Protein AF-A0A921QPM2-F1 (afdb_monomer_lite)

Secondary structure (DSSP, 8-state):
-PSPEEEETTEEEEEHHHHHHHHHTTHHHHHHHHHHS-TT-SS--TTTTTSSEEE-TTTTTSSEEEE-GGG-EEEE-SSS-TTSEEE-HHHH---PPP-

Radius of gyration: 19.03 Å; chains: 1; bounding box: 52×23×46 Å

InterPro domains:
  IPR036249 Thioredoxin-like superfamily [SSF52833] (3-33)

Organism: Sorghum bicolor (NCBI:txid4558)

Foldseek 3Di:
DADDFDDAPNHTDGHDVVCVVCVVVVVNCVRNVVSLDDPVDNAQDPQPRSPQKDAAPQCRQPQWDWDPPPPIDIDGDPQAPPRRIDGDPVVVDPPPPDD

Sequence (99 aa):
MALPQVFVGGRYLSGAEEVRRLHESGELRRIVAPALTNPAFPGNCARCGGERYVLCSACDGSHKRYSLKGGGGFHACTECNENGLVRCPACCCISIPAA

Structure (mmCIF, N/CA/C/O backbone):
data_AF-A0A921QPM2-F1
#
_entry.id   AF-A0A921QPM2-F1
#
loop_
_atom_site.group_PDB
_atom_site.id
_atom_site.type_symbol
_atom_site.label_atom_id
_atom_site.label_alt_id
_atom_site.label_comp_id
_atom_site.label_asym_id
_atom_site.label_entity_id
_atom_site.label_seq_id
_atom_site.pdbx_PDB_ins_code
_atom_site.Cartn_x
_atom_site.Cartn_y
_atom_site.Cartn_z
_atom_site.occupancy
_atom_site.B_iso_or_equiv
_atom_site.auth_seq_id
_atom_site.auth_comp_id
_atom_site.auth_asym_id
_atom_site.auth_atom_id
_atom_site.pdbx_PDB_model_num
ATOM 1 N N . MET A 1 1 ? 8.003 15.636 23.508 1.00 52.47 1 MET A N 1
ATOM 2 C CA . MET A 1 1 ? 6.891 14.920 22.842 1.00 52.47 1 MET A CA 1
ATOM 3 C C . MET A 1 1 ? 7.343 13.488 22.624 1.00 52.47 1 MET A C 1
ATOM 5 O O . MET A 1 1 ? 8.369 13.303 21.983 1.00 52.47 1 MET A O 1
ATOM 9 N N . ALA A 1 2 ? 6.665 12.506 23.218 1.00 73.00 2 ALA A N 1
ATOM 10 C CA . ALA A 1 2 ? 7.035 11.097 23.082 1.00 73.00 2 ALA A CA 1
ATOM 11 C C . ALA A 1 2 ? 6.309 10.484 21.875 1.00 73.00 2 ALA A C 1
ATOM 13 O O . ALA A 1 2 ? 5.099 10.655 21.729 1.00 73.00 2 ALA A O 1
ATOM 14 N N . LEU A 1 3 ? 7.059 9.822 20.994 1.00 77.69 3 LEU A N 1
ATOM 15 C CA . LEU A 1 3 ? 6.513 9.023 19.899 1.00 77.69 3 LEU A CA 1
ATOM 16 C C . LEU A 1 3 ? 6.095 7.630 20.401 1.00 77.69 3 LEU A C 1
ATOM 18 O O . LEU A 1 3 ? 6.658 7.157 21.389 1.00 77.69 3 LEU A O 1
ATOM 22 N N . PRO A 1 4 ? 5.188 6.944 19.680 1.00 79.94 4 PRO A N 1
ATOM 23 C CA . PRO A 1 4 ? 4.383 7.445 18.558 1.00 79.94 4 PRO A CA 1
ATOM 24 C C . PRO A 1 4 ? 3.249 8.389 18.989 1.00 79.94 4 PRO A C 1
ATOM 26 O O . PRO A 1 4 ? 2.707 8.268 20.083 1.00 79.94 4 PRO A O 1
ATOM 29 N N . GLN A 1 5 ? 2.869 9.301 18.090 1.00 85.19 5 GLN A N 1
ATOM 30 C CA . GLN A 1 5 ? 1.628 10.079 18.164 1.00 85.19 5 GLN A CA 1
ATOM 31 C C . GLN A 1 5 ? 0.632 9.479 17.173 1.00 85.19 5 GLN A C 1
ATOM 33 O O . GLN A 1 5 ? 0.904 9.462 15.972 1.00 85.19 5 GLN A O 1
ATOM 38 N N . VAL A 1 6 ? -0.494 8.960 17.659 1.00 87.06 6 VAL A N 1
ATOM 39 C CA . VAL A 1 6 ? -1.443 8.218 16.816 1.00 87.06 6 VAL A CA 1
ATOM 40 C C . VAL A 1 6 ? -2.631 9.091 16.437 1.00 87.06 6 VAL A C 1
ATOM 42 O O . VAL A 1 6 ? -3.201 9.776 17.282 1.00 87.06 6 VAL A O 1
ATOM 45 N N . PHE A 1 7 ? -3.024 9.031 15.164 1.00 86.56 7 PHE A N 1
ATOM 46 C CA . PHE A 1 7 ? -4.198 9.713 14.624 1.00 86.56 7 PHE A CA 1
ATOM 47 C C . PHE A 1 7 ? -5.091 8.712 13.888 1.00 86.56 7 PHE A C 1
ATOM 49 O O . PHE A 1 7 ? -4.596 7.877 13.131 1.00 86.56 7 PHE A O 1
ATOM 56 N N . VAL A 1 8 ? -6.408 8.814 14.073 1.00 84.69 8 VAL A N 1
ATOM 57 C CA . VAL A 1 8 ? -7.408 7.967 13.404 1.00 84.69 8 VAL A CA 1
ATOM 58 C C . VAL A 1 8 ? -8.475 8.864 12.787 1.00 84.69 8 VAL A C 1
ATOM 60 O O . VAL A 1 8 ? -9.064 9.694 13.475 1.00 84.69 8 VAL A O 1
ATOM 63 N N . GLY A 1 9 ? -8.699 8.748 11.473 1.00 75.44 9 GLY A N 1
ATOM 64 C CA . GLY A 1 9 ? -9.693 9.568 10.763 1.00 75.44 9 GLY A CA 1
ATOM 65 C C . GLY A 1 9 ? -9.467 11.083 10.897 1.00 75.44 9 GLY A C 1
ATOM 66 O O . GLY A 1 9 ? -10.428 11.839 10.971 1.00 75.44 9 GLY A O 1
ATOM 67 N N . GLY A 1 10 ? -8.209 11.525 11.009 1.00 80.19 10 GLY A N 1
ATOM 68 C CA . GLY A 1 10 ? -7.855 12.936 11.210 1.00 80.19 10 GLY A CA 1
ATOM 69 C C . GLY A 1 10 ? -7.956 13.439 12.657 1.00 80.19 10 GLY A C 1
ATOM 70 O O . GLY A 1 10 ? -7.648 14.599 12.912 1.00 80.19 10 GLY A O 1
ATOM 71 N N . ARG A 1 11 ? -8.342 12.592 13.620 1.00 83.56 11 ARG A N 1
ATOM 72 C CA . ARG A 1 11 ? -8.408 12.944 15.049 1.00 83.56 11 ARG A CA 1
ATOM 73 C C . ARG A 1 11 ? -7.190 12.398 15.785 1.00 83.56 11 ARG A C 1
ATOM 75 O O . ARG A 1 11 ? -6.839 11.235 15.594 1.00 83.56 11 ARG A O 1
ATOM 82 N N . TYR A 1 12 ? -6.564 13.219 16.629 1.00 85.56 12 TYR A N 1
ATOM 83 C CA . TYR A 1 12 ? -5.512 12.753 17.534 1.00 85.56 12 TYR A CA 1
ATOM 84 C C . TYR A 1 12 ? -6.107 11.773 18.539 1.00 85.56 12 TYR A C 1
ATOM 86 O O . TYR A 1 12 ? -7.116 12.077 19.177 1.00 85.56 12 TYR A O 1
ATOM 94 N N . LEU A 1 13 ? -5.497 10.597 18.640 1.00 83.19 13 LEU A N 1
ATOM 95 C CA . LEU A 1 13 ? -5.930 9.545 19.538 1.00 83.19 13 LEU A CA 1
ATOM 96 C C . LEU A 1 13 ? -5.208 9.676 20.875 1.00 83.19 13 LEU A C 1
ATOM 98 O O . LEU A 1 13 ? -5.858 10.021 21.853 1.00 83.19 13 LEU A O 1
ATOM 102 N N . SER A 1 14 ? -3.894 9.409 20.911 1.00 81.88 14 SER A N 1
ATOM 103 C CA . SER A 1 14 ? -2.988 9.618 22.055 1.00 81.88 14 SER A CA 1
ATOM 104 C C . SER A 1 14 ? -1.554 9.134 21.752 1.00 81.88 14 SER A C 1
ATOM 106 O O . SER A 1 14 ? -1.244 8.744 20.622 1.00 81.88 14 SER A O 1
ATOM 108 N N . GLY A 1 15 ? -0.675 9.191 22.762 1.00 86.31 15 GLY A N 1
ATOM 109 C CA . GLY A 1 15 ? 0.688 8.651 22.735 1.00 86.31 15 GLY A CA 1
ATOM 110 C C . GLY A 1 15 ? 0.779 7.140 23.008 1.00 86.31 15 GLY A C 1
ATOM 111 O O . GLY A 1 15 ? -0.230 6.478 23.248 1.00 86.31 15 GLY A O 1
ATOM 112 N N . ALA A 1 16 ? 2.006 6.611 23.000 1.00 88.69 16 ALA A N 1
ATOM 113 C CA . ALA A 1 16 ? 2.328 5.178 23.060 1.00 88.69 16 ALA A CA 1
ATOM 114 C C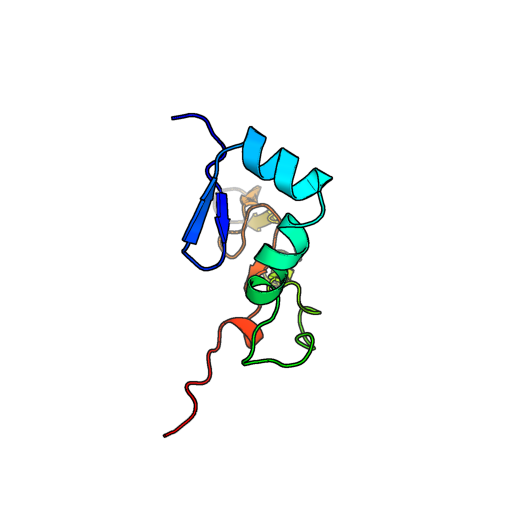 . ALA A 1 16 ? 1.564 4.368 24.129 1.00 88.69 16 ALA A C 1
ATOM 116 O O . ALA A 1 16 ? 0.914 3.377 23.799 1.00 88.69 16 ALA A O 1
ATOM 117 N N . GLU A 1 17 ? 1.623 4.799 25.392 1.00 89.12 17 GLU A N 1
ATOM 118 C CA . GLU A 1 17 ? 1.034 4.055 26.516 1.00 89.12 17 GLU A CA 1
ATOM 119 C C . GLU A 1 17 ? -0.488 3.965 26.424 1.00 89.12 17 GLU A C 1
ATOM 121 O O . GLU A 1 17 ? -1.079 2.913 26.652 1.00 89.12 17 GLU A O 1
ATOM 126 N N . GLU A 1 18 ? -1.137 5.053 26.019 1.00 88.62 18 GLU A N 1
ATOM 127 C CA . GLU A 1 18 ? -2.590 5.077 25.898 1.00 88.62 18 GLU A CA 1
ATOM 128 C C . GLU A 1 18 ? -3.065 4.226 24.718 1.00 88.62 18 GLU A C 1
ATOM 130 O O . GLU A 1 18 ? -4.044 3.492 24.826 1.00 88.62 18 GLU A O 1
ATOM 135 N N . VAL A 1 19 ? -2.331 4.251 23.603 1.00 90.44 19 VAL A N 1
ATOM 136 C CA . VAL A 1 19 ? -2.603 3.374 22.455 1.00 90.44 19 VAL A CA 1
ATOM 137 C C . VAL A 1 19 ? -2.471 1.908 22.857 1.00 90.44 19 VAL A C 1
ATOM 139 O O . VAL A 1 19 ? -3.309 1.091 22.473 1.00 90.44 19 VAL A O 1
ATOM 142 N N . ARG A 1 20 ? -1.453 1.573 23.656 1.00 90.75 20 ARG A N 1
ATOM 143 C CA . ARG A 1 20 ? -1.259 0.222 24.183 1.00 90.75 20 ARG A CA 1
ATOM 144 C C . ARG A 1 20 ? -2.413 -0.193 25.096 1.00 90.75 20 ARG A C 1
ATOM 146 O O . ARG A 1 20 ? -2.968 -1.270 24.900 1.00 90.75 20 ARG A O 1
ATOM 153 N N . ARG A 1 21 ? -2.838 0.673 26.018 1.00 92.88 21 ARG A N 1
ATOM 154 C CA . ARG A 1 21 ? -3.990 0.417 26.894 1.00 92.88 21 ARG A CA 1
ATOM 155 C C . ARG A 1 21 ? -5.275 0.175 26.098 1.00 92.88 21 ARG A C 1
ATOM 157 O O . ARG A 1 21 ? -5.981 -0.792 26.362 1.00 92.88 21 ARG A O 1
ATOM 164 N N . LEU A 1 22 ? -5.548 1.005 25.088 1.00 91.94 22 LEU A N 1
ATOM 165 C CA . LEU A 1 22 ? -6.702 0.842 24.194 1.00 91.94 22 LEU A CA 1
ATOM 166 C C . LEU A 1 22 ? -6.623 -0.450 23.367 1.00 91.94 22 LEU A C 1
ATOM 168 O O . LEU A 1 22 ? -7.653 -1.028 23.014 1.00 91.94 22 LEU A O 1
ATOM 172 N N . HIS A 1 23 ? -5.416 -0.890 23.005 1.00 91.44 23 HIS A N 1
ATOM 173 C CA . HIS A 1 23 ? -5.212 -2.169 22.332 1.00 91.44 23 HIS A CA 1
ATOM 174 C C . HIS A 1 23 ? -5.535 -3.339 23.267 1.00 91.44 23 HIS A C 1
ATOM 176 O O . HIS A 1 23 ? -6.314 -4.213 22.891 1.00 91.44 23 HIS A O 1
ATOM 182 N N . GLU A 1 24 ? -4.999 -3.316 24.489 1.00 95.50 24 GLU A N 1
ATOM 183 C CA . GLU A 1 24 ? -5.216 -4.343 25.515 1.00 95.50 24 GLU A CA 1
ATOM 184 C C . GLU A 1 24 ? -6.690 -4.414 25.966 1.00 95.50 24 GLU A C 1
ATOM 186 O O . GLU A 1 24 ? -7.205 -5.508 26.189 1.00 95.50 24 GLU A O 1
ATOM 191 N N . SER A 1 25 ? -7.409 -3.283 26.022 1.00 95.06 25 SER A N 1
ATOM 192 C CA . SER A 1 25 ? -8.854 -3.250 26.318 1.00 95.06 25 SER A CA 1
ATOM 193 C C . SER A 1 25 ? -9.744 -3.649 25.129 1.00 95.06 25 SER A C 1
ATOM 195 O O . SER A 1 25 ? -10.945 -3.878 25.289 1.00 95.06 25 SER A O 1
ATOM 197 N N . GLY A 1 26 ? -9.182 -3.721 23.917 1.00 92.50 26 GLY A N 1
ATOM 198 C CA . GLY A 1 26 ? -9.907 -3.991 22.672 1.00 92.50 26 GLY A CA 1
ATOM 199 C C . GLY A 1 26 ? -10.688 -2.796 22.104 1.00 92.50 26 GLY A C 1
ATOM 200 O O . GLY A 1 26 ? -11.282 -2.905 21.025 1.00 92.50 26 GLY A O 1
ATOM 201 N N . GLU A 1 27 ? -10.679 -1.641 22.772 1.00 90.75 27 GLU A N 1
ATOM 202 C CA . GLU A 1 27 ? -11.352 -0.419 22.314 1.00 90.75 27 GLU A CA 1
ATOM 203 C C . GLU A 1 27 ? -10.704 0.164 21.060 1.00 90.75 27 GLU A C 1
ATOM 205 O O . GLU A 1 27 ? -11.410 0.671 20.184 1.00 90.75 27 GLU A O 1
ATOM 210 N N . LEU A 1 28 ? -9.383 0.010 20.910 1.00 89.69 28 LEU A N 1
ATOM 211 C CA . LEU A 1 28 ? -8.650 0.516 19.752 1.00 89.69 28 LEU A CA 1
ATOM 212 C C . LEU A 1 28 ? -9.255 0.003 18.442 1.00 89.69 28 LEU A C 1
ATOM 214 O O . LEU A 1 28 ? -9.464 0.787 17.520 1.00 89.69 28 LEU A O 1
ATOM 218 N N . ARG A 1 29 ? -9.624 -1.286 18.383 1.00 86.81 29 ARG A N 1
ATOM 219 C CA . ARG A 1 29 ? -10.249 -1.913 17.206 1.00 86.81 29 ARG A CA 1
ATOM 220 C C . ARG A 1 29 ? -11.568 -1.238 16.827 1.00 86.81 29 ARG A C 1
ATOM 222 O O . ARG A 1 29 ? -11.838 -1.066 15.641 1.00 86.81 29 ARG A O 1
ATOM 229 N N . ARG A 1 30 ? -12.382 -0.850 17.812 1.00 87.25 30 ARG A N 1
ATOM 230 C CA . ARG A 1 30 ? -13.654 -0.149 17.573 1.00 87.25 30 ARG A CA 1
ATOM 231 C C . ARG A 1 30 ? -13.411 1.253 17.030 1.00 87.25 30 ARG A C 1
ATOM 233 O O . ARG A 1 30 ? -14.140 1.691 16.150 1.00 87.25 30 ARG A O 1
ATOM 240 N N . ILE A 1 31 ? -12.366 1.920 17.517 1.00 86.69 31 ILE A N 1
ATOM 241 C CA . ILE A 1 31 ? -11.997 3.269 17.083 1.00 86.69 31 ILE A CA 1
ATOM 242 C C . ILE A 1 31 ? -11.447 3.264 15.650 1.00 86.69 31 ILE A C 1
ATOM 244 O O . ILE A 1 31 ? -11.780 4.156 14.872 1.00 86.69 31 ILE A O 1
ATOM 248 N N . VAL A 1 32 ? -10.644 2.263 15.266 1.00 85.19 32 VAL A N 1
ATOM 249 C CA . VAL A 1 32 ? -10.102 2.175 13.896 1.00 85.19 32 VAL A CA 1
ATOM 250 C C . VAL A 1 32 ? -11.077 1.593 12.877 1.00 85.19 32 VAL A C 1
ATOM 252 O O . VAL A 1 32 ? -10.946 1.910 11.699 1.00 85.19 32 VAL A O 1
ATOM 255 N N . ALA A 1 33 ? -12.062 0.785 13.285 1.00 80.69 33 ALA A N 1
ATOM 256 C CA . ALA A 1 33 ? -12.979 0.121 12.354 1.00 80.69 33 ALA A CA 1
ATOM 257 C C . ALA A 1 33 ? -13.648 1.079 11.340 1.00 80.69 33 ALA A C 1
ATOM 259 O O . ALA A 1 33 ? -13.575 0.783 10.146 1.00 80.69 33 ALA A O 1
ATOM 260 N N . PRO A 1 34 ? -14.182 2.253 11.738 1.00 75.12 34 PRO A N 1
ATOM 261 C CA . PRO A 1 34 ? -14.752 3.215 10.794 1.00 75.12 34 PRO A CA 1
ATOM 262 C C . PRO A 1 34 ? -13.739 3.765 9.782 1.00 75.12 34 PRO A C 1
ATOM 264 O O . PRO A 1 34 ? -14.107 4.070 8.655 1.00 75.12 34 PRO A O 1
ATOM 267 N N . ALA A 1 35 ? -12.462 3.882 10.162 1.00 70.56 35 ALA A N 1
ATOM 268 C CA . ALA A 1 35 ? -11.397 4.348 9.272 1.00 70.56 35 ALA A CA 1
ATOM 269 C C . ALA A 1 35 ? -10.922 3.260 8.288 1.00 70.56 35 ALA A C 1
ATOM 271 O O . ALA A 1 35 ? -10.268 3.568 7.288 1.00 70.56 35 ALA A O 1
ATOM 272 N N . LEU A 1 36 ? -11.226 1.992 8.580 1.00 66.56 36 LEU A N 1
ATOM 273 C CA . LEU A 1 36 ? -10.927 0.846 7.720 1.00 66.56 36 LEU A CA 1
ATOM 274 C C . LEU A 1 36 ? -12.056 0.556 6.727 1.00 66.56 36 LEU A C 1
ATOM 276 O O . LEU A 1 36 ? -11.798 0.027 5.649 1.00 66.56 36 LEU A O 1
ATOM 280 N N . THR A 1 37 ? -13.291 0.936 7.046 1.00 63.31 37 THR A N 1
ATOM 281 C CA . THR A 1 37 ? -14.428 0.837 6.129 1.00 63.31 37 THR A CA 1
ATOM 282 C C . THR A 1 37 ? -14.523 2.080 5.256 1.00 63.31 37 THR A C 1
ATOM 284 O O . THR A 1 37 ? -14.717 3.182 5.761 1.00 63.31 37 THR A O 1
ATOM 287 N N . ASN A 1 38 ? -14.419 1.917 3.936 1.00 61.94 38 ASN A N 1
ATOM 288 C CA . ASN A 1 38 ? -14.727 2.992 3.001 1.00 61.94 38 ASN A CA 1
ATOM 289 C C . ASN A 1 38 ? -16.234 2.968 2.683 1.00 61.94 38 ASN A C 1
ATOM 291 O O . ASN A 1 38 ? -16.667 2.054 1.984 1.00 61.94 38 ASN A O 1
ATOM 295 N N . PRO A 1 39 ? -17.041 3.948 3.127 1.00 58.19 39 PRO A N 1
ATOM 296 C CA . PRO A 1 39 ? -18.469 3.973 2.811 1.00 58.19 39 PRO A CA 1
ATOM 297 C C . PRO A 1 39 ? -18.759 4.082 1.303 1.00 58.19 39 PRO A C 1
ATOM 299 O O . PRO A 1 39 ? -19.843 3.702 0.875 1.00 58.19 39 PRO A O 1
ATOM 302 N N . ALA A 1 40 ? -17.800 4.535 0.483 1.00 57.56 40 ALA A N 1
ATOM 303 C CA . ALA A 1 40 ? -17.944 4.568 -0.976 1.00 57.56 40 ALA A CA 1
ATOM 304 C C . ALA A 1 40 ? -17.786 3.188 -1.649 1.00 57.56 40 ALA A C 1
ATOM 306 O O . ALA A 1 40 ? -18.156 3.030 -2.808 1.00 57.56 40 ALA A O 1
ATOM 307 N N . PHE A 1 41 ? -17.246 2.188 -0.942 1.00 58.38 41 PHE A N 1
ATOM 308 C CA . PHE A 1 41 ? -17.089 0.818 -1.433 1.00 58.38 41 PHE A CA 1
ATOM 309 C C . PHE A 1 41 ? -17.539 -0.163 -0.340 1.00 58.38 41 PHE A C 1
ATOM 311 O O . PHE A 1 41 ? -16.721 -0.561 0.489 1.00 58.38 41 PHE A O 1
ATOM 318 N N . PRO A 1 42 ? -18.819 -0.586 -0.324 1.00 58.69 42 PRO A N 1
ATOM 319 C CA . PRO A 1 42 ? -19.369 -1.473 0.710 1.00 58.69 42 PRO A CA 1
ATOM 320 C C . PRO A 1 42 ? -18.813 -2.915 0.684 1.00 58.69 42 PRO A C 1
ATOM 322 O O . PRO A 1 42 ? -19.332 -3.790 1.372 1.00 58.69 42 PRO A O 1
ATOM 325 N N . GLY A 1 43 ? -17.749 -3.176 -0.079 1.00 67.56 43 GLY A N 1
ATOM 326 C CA . GLY A 1 43 ? -17.065 -4.461 -0.178 1.00 67.56 43 GLY A CA 1
ATOM 327 C C . GLY A 1 43 ? -15.571 -4.284 -0.443 1.00 67.56 43 GLY A C 1
ATOM 328 O O . GLY A 1 43 ? -15.081 -3.172 -0.658 1.00 67.56 43 GLY A O 1
ATOM 329 N N . ASN A 1 44 ? -14.826 -5.389 -0.432 1.00 75.50 44 ASN A N 1
ATOM 330 C CA . ASN A 1 44 ? -13.419 -5.344 -0.802 1.00 75.50 44 ASN A CA 1
ATOM 331 C C . ASN A 1 44 ? -13.266 -4.977 -2.290 1.00 75.50 44 ASN A C 1
ATOM 333 O O . ASN A 1 44 ? -14.040 -5.386 -3.151 1.00 75.50 44 ASN A O 1
ATOM 337 N N . CYS A 1 45 ? -12.260 -4.164 -2.615 1.00 83.12 45 CYS A N 1
ATOM 338 C CA . CYS A 1 45 ? -11.968 -3.859 -4.012 1.00 83.12 45 CYS A CA 1
ATOM 339 C C . CYS A 1 45 ? -11.533 -5.149 -4.718 1.00 83.12 45 CYS A C 1
ATOM 341 O O . CYS A 1 45 ? -10.536 -5.746 -4.317 1.00 83.12 45 CYS A O 1
ATOM 343 N N . ALA A 1 46 ? -12.213 -5.535 -5.801 1.00 85.69 46 ALA A N 1
ATOM 344 C CA . ALA A 1 46 ? -11.906 -6.760 -6.548 1.00 85.69 46 ALA A CA 1
ATOM 345 C C . ALA A 1 46 ? -10.446 -6.840 -7.040 1.00 85.69 46 ALA A C 1
ATOM 347 O O . ALA A 1 46 ? -9.925 -7.928 -7.257 1.00 85.69 46 ALA A O 1
ATOM 348 N N . ARG A 1 47 ? -9.769 -5.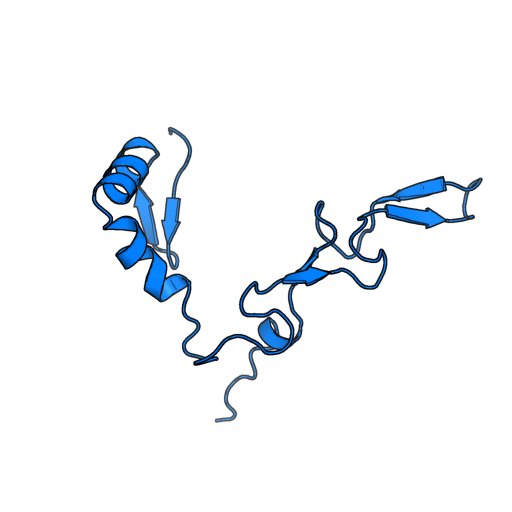691 -7.199 1.00 87.00 47 ARG A N 1
ATOM 349 C CA . ARG A 1 47 ? -8.373 -5.626 -7.652 1.00 87.00 47 ARG A CA 1
ATOM 350 C C . ARG A 1 47 ? -7.349 -5.791 -6.530 1.00 87.00 47 ARG A C 1
ATOM 352 O O . ARG A 1 47 ? -6.337 -6.442 -6.744 1.00 87.00 47 ARG A O 1
ATOM 359 N N . CYS A 1 48 ? -7.557 -5.156 -5.375 1.00 90.12 48 CYS A N 1
ATOM 360 C CA . CYS A 1 48 ? -6.577 -5.157 -4.276 1.00 90.12 48 CYS A CA 1
ATOM 361 C C . CYS A 1 48 ? -7.033 -5.924 -3.031 1.00 90.12 48 CYS A C 1
ATOM 363 O O . CYS A 1 48 ? -6.353 -5.876 -2.015 1.00 90.12 48 CYS A O 1
ATOM 365 N N . GLY A 1 49 ? -8.204 -6.561 -3.056 1.00 85.88 49 GLY A N 1
ATOM 366 C CA . GLY A 1 49 ? -8.735 -7.321 -1.924 1.00 85.88 49 GLY A CA 1
ATOM 367 C C . GLY A 1 49 ? -9.072 -6.485 -0.685 1.00 85.88 49 GLY A C 1
ATOM 368 O O . GLY A 1 49 ? -9.400 -7.056 0.346 1.00 85.88 49 GLY A O 1
ATOM 369 N N . GLY A 1 50 ? -9.045 -5.149 -0.778 1.00 80.19 50 GLY A N 1
ATOM 370 C CA . GLY A 1 50 ? -9.220 -4.240 0.364 1.00 80.19 50 GLY A CA 1
ATOM 371 C C . GLY A 1 50 ? -7.914 -3.646 0.905 1.00 80.19 50 GLY A C 1
ATOM 372 O O . GLY A 1 50 ? -7.962 -2.679 1.660 1.00 80.19 50 GLY A O 1
ATOM 373 N N . GLU A 1 51 ? -6.754 -4.113 0.436 1.00 85.69 51 GLU A N 1
ATOM 374 C CA . GLU A 1 51 ? -5.433 -3.675 0.919 1.00 85.69 51 GLU A CA 1
ATOM 375 C C . GLU A 1 51 ? -5.039 -2.265 0.451 1.00 85.69 51 GLU A C 1
ATOM 377 O O . GLU A 1 51 ? -4.109 -1.652 0.968 1.00 85.69 51 GLU A O 1
ATOM 382 N N . ARG A 1 52 ? -5.751 -1.713 -0.543 1.00 85.31 52 ARG A N 1
ATOM 383 C CA . ARG A 1 52 ? -5.512 -0.391 -1.171 1.00 85.31 52 ARG A CA 1
ATOM 384 C C . ARG A 1 52 ? -4.162 -0.235 -1.881 1.00 85.31 52 ARG A C 1
ATOM 386 O O . ARG A 1 52 ? -3.928 0.807 -2.493 1.00 85.31 52 ARG A O 1
ATOM 393 N N . TYR A 1 53 ? -3.337 -1.272 -1.894 1.00 92.62 53 TYR A N 1
ATOM 394 C CA . TYR A 1 53 ? -2.077 -1.351 -2.622 1.00 92.62 53 TYR A CA 1
ATOM 395 C C . TYR A 1 53 ? -2.038 -2.614 -3.484 1.00 92.62 53 TYR A C 1
ATOM 397 O O . TYR A 1 53 ? -2.720 -3.593 -3.197 1.00 92.62 53 TYR A O 1
ATOM 405 N N . VAL A 1 54 ? -1.269 -2.570 -4.569 1.00 95.12 54 VAL A N 1
ATOM 406 C CA . VAL A 1 54 ? -1.009 -3.711 -5.459 1.00 95.12 54 VAL A CA 1
ATOM 407 C C . VAL A 1 54 ? 0.467 -3.732 -5.854 1.00 95.12 54 VAL A C 1
ATOM 409 O O . VAL A 1 54 ? 1.152 -2.713 -5.729 1.00 95.12 54 VAL A O 1
ATOM 412 N N . LEU A 1 55 ? 0.949 -4.872 -6.354 1.00 96.81 55 LEU A N 1
ATOM 413 C CA . LEU A 1 55 ? 2.309 -4.994 -6.877 1.00 96.81 55 LEU A CA 1
ATOM 414 C C . LEU A 1 55 ? 2.546 -3.995 -8.016 1.00 96.81 55 LEU A C 1
ATOM 416 O O . LEU A 1 55 ? 1.698 -3.796 -8.890 1.00 96.81 55 LEU A O 1
ATOM 420 N N . CYS A 1 56 ? 3.716 -3.365 -7.999 1.00 97.19 56 CYS A N 1
ATOM 421 C CA . CYS A 1 56 ? 4.168 -2.498 -9.072 1.00 97.19 56 CYS A CA 1
ATOM 422 C C . CYS A 1 56 ? 4.431 -3.320 -10.333 1.00 97.19 56 CYS A C 1
ATOM 424 O O . CYS A 1 56 ? 5.306 -4.179 -10.328 1.00 97.19 56 CYS A O 1
ATOM 426 N N . SER A 1 57 ? 3.743 -3.008 -11.429 1.00 94.94 57 SER A N 1
ATOM 427 C CA . SER A 1 57 ? 3.940 -3.676 -12.721 1.00 94.94 57 SER A CA 1
ATOM 428 C C . SER A 1 57 ? 5.257 -3.311 -13.411 1.00 94.94 57 SER A C 1
ATOM 430 O O . SER A 1 57 ? 5.669 -3.997 -14.334 1.0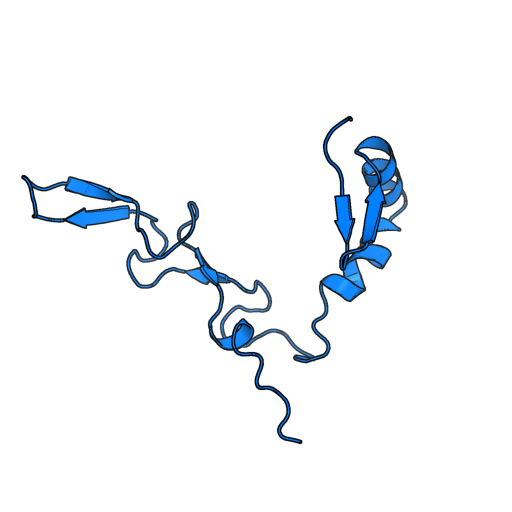0 94.94 57 SER A O 1
ATOM 432 N N . ALA A 1 58 ? 5.920 -2.223 -13.005 1.00 94.88 58 ALA A N 1
ATOM 433 C CA . ALA A 1 58 ? 7.182 -1.797 -13.610 1.00 94.88 58 ALA A CA 1
ATOM 434 C C . ALA A 1 58 ? 8.411 -2.532 -13.048 1.00 94.88 58 ALA A C 1
ATOM 436 O O . ALA A 1 58 ? 9.475 -2.508 -13.668 1.00 94.88 58 ALA A O 1
ATOM 437 N N . CYS A 1 59 ? 8.292 -3.134 -11.861 1.00 96.38 59 CYS A N 1
ATOM 438 C CA . CYS A 1 59 ? 9.364 -3.903 -11.219 1.00 96.38 59 CYS A CA 1
ATOM 439 C C . CYS A 1 59 ? 8.896 -5.251 -10.657 1.00 96.38 59 CYS A C 1
ATOM 441 O O . CYS A 1 59 ? 9.632 -5.871 -9.889 1.00 96.38 59 CYS A O 1
ATOM 443 N N . ASP A 1 60 ? 7.666 -5.658 -10.968 1.00 95.56 60 ASP A N 1
ATOM 444 C CA . ASP A 1 60 ? 7.018 -6.882 -10.486 1.00 95.56 60 ASP A CA 1
ATOM 445 C C . ASP A 1 60 ? 7.094 -7.055 -8.960 1.00 95.56 60 ASP A C 1
ATOM 447 O O . ASP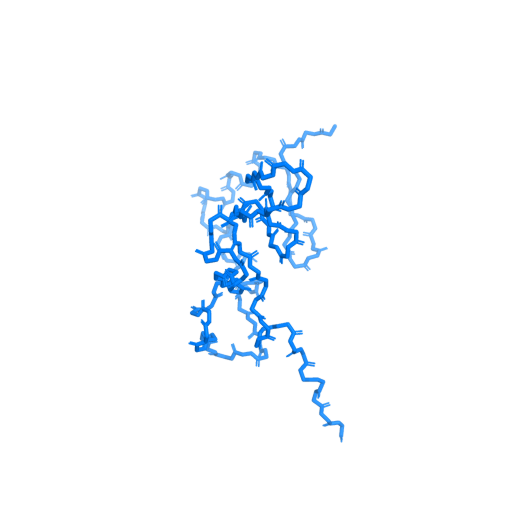 A 1 60 ? 7.283 -8.147 -8.430 1.00 95.56 60 ASP A O 1
ATOM 451 N N . GLY A 1 61 ? 6.997 -5.939 -8.232 1.00 96.38 61 GLY A N 1
ATOM 452 C CA . GLY A 1 61 ? 7.082 -5.915 -6.770 1.00 96.38 61 GLY A CA 1
ATOM 453 C C . GLY A 1 61 ? 8.491 -6.031 -6.180 1.00 96.38 61 GLY A C 1
ATOM 454 O O . GLY A 1 61 ? 8.643 -5.936 -4.969 1.00 96.38 61 GLY A O 1
ATOM 455 N N . SER A 1 62 ? 9.539 -6.178 -6.991 1.00 95.88 62 SER A N 1
ATOM 456 C CA . SER A 1 62 ? 10.914 -6.325 -6.482 1.00 95.88 62 SER A CA 1
ATOM 457 C C . SER A 1 62 ? 11.541 -5.022 -5.974 1.00 95.88 62 SER A C 1
ATOM 459 O O . SER A 1 62 ? 12.607 -5.051 -5.356 1.00 95.88 62 SER A O 1
ATOM 461 N N . HIS A 1 63 ? 10.935 -3.876 -6.307 1.00 96.94 63 HIS A N 1
ATOM 462 C CA . HIS A 1 63 ? 11.509 -2.536 -6.149 1.00 96.94 63 HIS A CA 1
ATOM 463 C C . HIS A 1 63 ? 12.883 -2.363 -6.838 1.00 96.94 63 HIS A C 1
ATOM 465 O O . HIS A 1 63 ? 13.604 -1.400 -6.584 1.00 96.94 63 HIS A O 1
ATOM 471 N N . LYS A 1 64 ? 13.255 -3.268 -7.756 1.00 95.31 64 LYS A N 1
ATOM 472 C CA . LYS A 1 64 ? 14.539 -3.270 -8.464 1.00 95.31 64 LYS A CA 1
ATOM 473 C C . LYS A 1 64 ? 14.310 -3.378 -9.966 1.00 95.31 64 LYS A C 1
ATOM 475 O O . LYS A 1 64 ? 13.558 -4.223 -10.435 1.0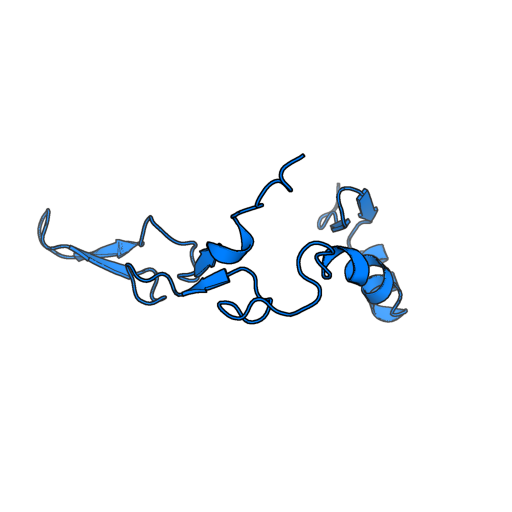0 95.31 64 LYS A O 1
ATOM 480 N N . ARG A 1 65 ? 14.977 -2.530 -10.744 1.00 93.69 65 ARG A N 1
ATOM 481 C CA . ARG A 1 65 ? 14.961 -2.578 -12.213 1.00 93.69 65 ARG A CA 1
ATOM 482 C C . ARG A 1 65 ? 16.384 -2.598 -12.732 1.00 93.69 65 ARG A C 1
ATOM 484 O O . ARG A 1 65 ? 17.249 -1.920 -12.187 1.00 93.69 65 ARG A O 1
ATOM 491 N N . TYR A 1 66 ? 16.636 -3.369 -13.781 1.00 91.69 66 TYR A N 1
ATOM 492 C CA . TYR A 1 66 ? 17.923 -3.350 -14.466 1.00 91.69 66 TYR A CA 1
ATOM 493 C C . TYR A 1 66 ? 17.889 -2.319 -15.600 1.00 91.69 66 TYR A C 1
ATOM 495 O O . TYR A 1 66 ? 16.914 -2.251 -16.346 1.00 91.69 66 TYR A O 1
ATOM 503 N N . SER A 1 67 ? 18.932 -1.503 -15.734 1.00 88.38 67 SER A N 1
ATOM 504 C CA . SER A 1 67 ? 19.101 -0.563 -16.848 1.00 88.38 67 SER A CA 1
ATOM 505 C C . SER A 1 67 ? 20.471 -0.753 -17.472 1.00 88.38 67 SER A C 1
ATOM 507 O O . SER A 1 67 ? 21.463 -0.830 -16.758 1.00 88.38 67 SER A O 1
ATOM 509 N N . LEU A 1 68 ? 20.521 -0.775 -18.805 1.00 87.50 68 LEU A N 1
ATOM 510 C CA . LEU A 1 68 ? 21.762 -0.806 -19.586 1.00 87.50 68 LEU A CA 1
ATOM 511 C C . LEU A 1 68 ? 22.411 0.582 -19.737 1.00 87.50 68 LEU A C 1
ATOM 513 O O . LEU A 1 68 ? 23.538 0.690 -20.216 1.00 87.50 68 LEU A O 1
ATOM 517 N N . LYS A 1 69 ? 21.724 1.664 -19.344 1.00 83.81 69 LYS A N 1
ATOM 518 C CA . LYS A 1 69 ? 22.282 3.023 -19.423 1.00 83.81 69 LYS A CA 1
ATOM 519 C C . LYS A 1 69 ? 23.408 3.199 -18.400 1.00 83.81 69 LYS A C 1
ATOM 521 O O . LYS A 1 69 ? 23.266 2.778 -17.259 1.00 83.81 69 LYS A O 1
ATOM 526 N N . GLY A 1 70 ? 24.493 3.866 -18.802 1.00 75.88 70 GLY A N 1
ATOM 527 C CA . GLY A 1 70 ? 25.581 4.251 -17.894 1.00 75.88 70 GLY A CA 1
ATOM 528 C C . GLY A 1 70 ? 26.462 3.101 -17.393 1.00 75.88 70 GLY A C 1
ATOM 529 O O . GLY A 1 70 ? 27.035 3.224 -16.319 1.00 75.88 70 GLY A O 1
ATOM 530 N N . GLY A 1 71 ? 26.572 1.998 -18.143 1.00 82.62 71 GLY A N 1
ATOM 531 C CA . GLY A 1 71 ? 27.444 0.866 -17.790 1.00 82.62 71 GLY A CA 1
ATOM 532 C C . GLY A 1 71 ? 26.725 -0.369 -17.241 1.00 82.62 71 GLY A C 1
ATOM 533 O O . GLY A 1 71 ? 27.386 -1.355 -16.937 1.00 82.62 71 GLY A O 1
ATOM 534 N N . GLY A 1 72 ? 25.390 -0.356 -17.178 1.00 86.81 72 GLY A N 1
ATOM 535 C CA . GLY A 1 72 ? 24.605 -1.507 -16.729 1.00 86.81 72 GLY A CA 1
ATOM 536 C C . GLY A 1 72 ? 24.485 -1.593 -15.204 1.00 86.81 72 GLY A C 1
ATOM 537 O O . GLY A 1 72 ? 25.473 -1.468 -14.487 1.00 86.81 72 GLY A O 1
ATOM 538 N N . GLY A 1 73 ? 23.280 -1.832 -14.680 1.00 92.12 73 GLY A N 1
ATOM 539 C CA . GLY A 1 73 ? 23.097 -2.051 -13.243 1.00 92.12 73 GLY A CA 1
ATOM 540 C C . GLY A 1 73 ? 21.650 -2.080 -12.761 1.00 92.12 73 GLY A C 1
ATOM 541 O O . GLY A 1 73 ? 20.720 -1.659 -13.457 1.00 92.12 73 GLY A O 1
ATOM 542 N N . PHE A 1 74 ? 21.469 -2.570 -11.532 1.00 93.50 74 PHE A N 1
ATOM 543 C CA . PHE A 1 74 ? 20.194 -2.498 -10.825 1.00 93.50 74 PHE A CA 1
ATOM 544 C C . PHE A 1 74 ? 20.023 -1.137 -10.149 1.00 93.50 74 PHE A C 1
ATOM 546 O O . PHE A 1 74 ? 20.930 -0.644 -9.486 1.00 93.50 74 PHE A O 1
ATOM 553 N N . HIS A 1 75 ? 18.836 -0.562 -10.282 1.00 92.94 75 HIS A N 1
ATOM 554 C CA . HIS A 1 75 ? 18.425 0.671 -9.625 1.00 92.94 75 HIS A CA 1
ATOM 555 C C . HIS A 1 75 ? 17.065 0.476 -8.954 1.00 92.94 75 HIS A C 1
ATOM 557 O O . HIS A 1 75 ? 16.288 -0.408 -9.333 1.00 92.94 75 HIS A O 1
ATOM 563 N N . ALA A 1 76 ? 16.792 1.298 -7.942 1.00 95.62 76 ALA A N 1
ATOM 564 C CA . ALA A 1 76 ? 15.501 1.310 -7.273 1.00 95.62 76 ALA A CA 1
ATOM 565 C C . ALA A 1 76 ? 14.400 1.735 -8.254 1.00 95.62 76 ALA A C 1
ATOM 567 O O . ALA A 1 76 ? 14.589 2.640 -9.072 1.00 95.62 76 ALA A O 1
ATOM 568 N N . CYS A 1 77 ? 13.247 1.075 -8.182 1.00 96.56 77 CYS A N 1
ATOM 569 C CA . CYS A 1 77 ? 12.094 1.479 -8.970 1.00 96.56 77 CYS A CA 1
ATOM 570 C C . CYS A 1 77 ? 11.545 2.811 -8.441 1.00 96.56 77 CYS A C 1
ATOM 572 O O . CYS A 1 77 ? 11.234 2.935 -7.263 1.00 96.56 77 CYS A O 1
ATOM 574 N N . THR A 1 78 ? 11.388 3.798 -9.320 1.00 95.50 78 THR A N 1
ATOM 575 C CA . THR A 1 78 ? 10.892 5.136 -8.957 1.00 95.50 78 THR A CA 1
ATOM 576 C C . THR A 1 78 ? 9.366 5.252 -8.986 1.00 95.50 78 THR A C 1
ATOM 578 O O . THR A 1 78 ? 8.828 6.314 -8.696 1.00 95.50 78 THR A O 1
ATOM 581 N N . GLU A 1 79 ? 8.662 4.188 -9.379 1.00 96.06 79 GLU A N 1
ATOM 582 C CA . GLU A 1 79 ? 7.201 4.182 -9.547 1.00 96.06 79 GLU A CA 1
ATOM 583 C C . GLU A 1 79 ? 6.457 3.595 -8.339 1.00 96.06 79 GLU A C 1
ATOM 585 O O . GLU A 1 79 ? 5.234 3.683 -8.268 1.00 96.06 79 GLU A O 1
ATOM 590 N N . CYS A 1 80 ? 7.170 2.986 -7.390 1.00 97.44 80 CYS A N 1
ATOM 591 C CA . CYS A 1 80 ? 6.596 2.313 -6.229 1.00 97.44 80 CYS A CA 1
ATOM 592 C C . CYS A 1 80 ? 7.318 2.689 -4.934 1.00 97.44 80 CYS A C 1
ATOM 594 O O . CYS A 1 80 ? 8.383 3.302 -4.958 1.00 97.44 80 CYS A O 1
ATOM 596 N N . ASN A 1 81 ? 6.723 2.332 -3.796 1.00 95.50 81 ASN A N 1
ATOM 597 C CA . ASN A 1 81 ? 7.387 2.472 -2.501 1.00 95.50 81 ASN A CA 1
ATOM 598 C C . ASN A 1 81 ? 8.480 1.405 -2.311 1.00 95.50 81 ASN A C 1
ATOM 600 O O . ASN A 1 81 ? 8.638 0.509 -3.142 1.00 95.50 81 ASN A O 1
ATOM 604 N N . GLU A 1 82 ? 9.186 1.458 -1.184 1.00 96.38 82 GLU A N 1
ATOM 605 C CA . GLU A 1 82 ? 10.282 0.552 -0.824 1.00 96.38 82 GLU A CA 1
ATOM 606 C C . GLU A 1 82 ? 9.892 -0.938 -0.791 1.00 96.38 82 GLU A C 1
ATOM 608 O O . GLU A 1 82 ? 10.757 -1.806 -0.884 1.00 96.38 82 GLU A O 1
ATOM 613 N N . ASN A 1 83 ? 8.592 -1.238 -0.712 1.00 96.44 83 ASN A N 1
ATOM 614 C CA . ASN A 1 83 ? 8.041 -2.594 -0.717 1.00 96.44 83 ASN A CA 1
ATOM 615 C C . ASN A 1 83 ? 7.620 -3.065 -2.119 1.00 96.44 83 ASN A C 1
ATOM 617 O O . ASN A 1 83 ? 7.007 -4.120 -2.254 1.00 96.44 83 ASN A O 1
ATOM 621 N N . GLY A 1 84 ? 7.868 -2.275 -3.167 1.00 97.00 84 GLY A N 1
ATOM 622 C CA . GLY A 1 84 ? 7.443 -2.623 -4.520 1.00 97.00 84 GLY A CA 1
ATOM 623 C C . GLY A 1 84 ? 5.943 -2.440 -4.764 1.00 97.00 84 GLY A C 1
ATOM 624 O O . GLY A 1 84 ? 5.407 -2.998 -5.721 1.00 97.00 84 GLY A O 1
ATOM 625 N N . LEU A 1 85 ? 5.252 -1.666 -3.922 1.00 97.00 85 LEU A N 1
ATOM 626 C CA . LEU A 1 85 ? 3.805 -1.478 -3.986 1.00 97.00 85 LEU A CA 1
ATOM 627 C C . LEU A 1 85 ? 3.427 -0.107 -4.549 1.00 97.00 85 LEU A C 1
ATOM 629 O O . LEU A 1 85 ? 4.065 0.910 -4.269 1.00 97.00 85 LEU A O 1
ATOM 633 N N . VAL A 1 86 ? 2.334 -0.082 -5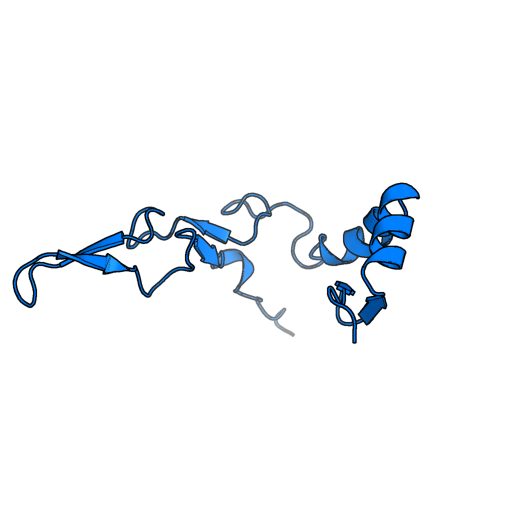.308 1.00 95.56 86 VAL A N 1
ATOM 634 C CA . VAL A 1 86 ? 1.677 1.139 -5.790 1.00 95.56 86 VAL A CA 1
ATOM 635 C C . VAL A 1 86 ? 0.262 1.216 -5.239 1.00 95.56 86 VAL A C 1
ATOM 637 O O . VAL A 1 86 ? -0.361 0.190 -4.953 1.00 95.56 86 VAL A O 1
ATOM 640 N N . ARG A 1 87 ? -0.273 2.431 -5.085 1.00 92.31 87 ARG A N 1
ATOM 641 C CA . ARG A 1 87 ? -1.676 2.601 -4.685 1.00 92.31 87 ARG A CA 1
ATOM 642 C C . ARG A 1 87 ? -2.583 1.955 -5.727 1.00 92.31 87 ARG A C 1
ATOM 644 O O . ARG A 1 87 ? -2.353 2.088 -6.927 1.00 92.31 87 ARG A O 1
ATOM 651 N N . CYS A 1 88 ? -3.624 1.267 -5.271 1.00 90.38 88 CYS A N 1
ATOM 652 C CA . CYS A 1 88 ? -4.600 0.665 -6.164 1.00 90.38 88 CYS A CA 1
ATOM 653 C C . CYS A 1 88 ? -5.313 1.778 -6.961 1.00 90.38 88 CYS A C 1
ATOM 655 O O . CYS A 1 88 ? -6.034 2.572 -6.355 1.00 90.38 88 CYS A O 1
ATOM 657 N N . PRO A 1 89 ? -5.184 1.832 -8.300 1.00 87.31 89 PRO A N 1
ATOM 658 C CA . PRO A 1 89 ? -5.831 2.840 -9.136 1.00 87.31 89 PRO A CA 1
ATOM 659 C C . PRO A 1 89 ? -7.351 2.842 -8.969 1.00 87.31 89 PRO A C 1
ATOM 661 O O . PRO A 1 89 ? -7.938 3.909 -8.867 1.00 87.31 89 PRO A O 1
ATOM 664 N N . ALA A 1 90 ? -7.960 1.657 -8.821 1.00 84.19 90 ALA A N 1
ATOM 665 C CA . ALA A 1 90 ? -9.396 1.498 -8.582 1.00 84.19 90 ALA A CA 1
ATOM 666 C C . ALA A 1 90 ? -9.860 2.053 -7.220 1.00 84.19 90 ALA A C 1
ATOM 668 O O . ALA A 1 90 ? -11.040 2.328 -7.042 1.00 84.19 90 ALA A O 1
ATOM 669 N N . CYS A 1 91 ? -8.948 2.215 -6.255 1.00 80.88 91 CYS A N 1
ATOM 670 C CA . CYS A 1 91 ? -9.238 2.850 -4.965 1.00 80.88 91 CYS A CA 1
ATOM 671 C C . CYS A 1 91 ? -8.858 4.338 -4.937 1.00 80.88 91 CYS A C 1
ATOM 673 O O . CYS A 1 91 ? -9.301 5.058 -4.047 1.00 80.88 91 CYS A O 1
ATOM 675 N N . CYS A 1 92 ? -8.000 4.788 -5.858 1.00 68.94 92 CYS A N 1
ATOM 676 C CA . CYS A 1 92 ? -7.555 6.178 -5.957 1.00 68.94 92 CYS A CA 1
ATOM 677 C C . CYS A 1 92 ? -8.490 7.045 -6.800 1.00 68.94 92 CYS A C 1
ATOM 679 O O . CYS A 1 92 ? -8.554 8.251 -6.571 1.00 68.94 92 CYS A O 1
ATOM 681 N N . CYS A 1 93 ? -9.226 6.458 -7.745 1.00 56.34 93 CYS A N 1
ATOM 682 C CA . CYS A 1 93 ? -10.305 7.151 -8.428 1.00 56.34 93 CYS A CA 1
ATOM 683 C C . CYS A 1 93 ? -11.506 7.277 -7.484 1.00 56.34 93 CYS A C 1
ATOM 685 O O . CYS A 1 93 ? -12.369 6.405 -7.406 1.00 56.34 93 CYS A O 1
ATOM 687 N N . ILE A 1 94 ? -11.568 8.395 -6.763 1.00 52.97 94 ILE A N 1
ATOM 688 C CA . ILE A 1 94 ? -12.845 8.923 -6.297 1.00 52.97 94 ILE A CA 1
ATOM 689 C C . ILE A 1 94 ? -13.586 9.322 -7.575 1.00 52.97 94 ILE A C 1
ATOM 691 O O . ILE A 1 94 ? -13.336 10.387 -8.134 1.00 52.97 94 ILE A O 1
ATOM 695 N N . SER A 1 95 ? -14.460 8.458 -8.088 1.00 45.53 95 SER A N 1
ATOM 696 C CA . SER A 1 95 ? -15.559 8.944 -8.912 1.00 45.53 95 SER A CA 1
ATOM 697 C C . SER A 1 95 ? -16.366 9.865 -8.005 1.00 45.53 95 SER A C 1
ATOM 699 O O . SER A 1 95 ? -17.066 9.399 -7.106 1.00 45.53 95 SER A O 1
ATOM 701 N N . ILE A 1 96 ? -16.181 11.175 -8.188 1.00 44.88 96 ILE A N 1
ATOM 702 C CA . ILE A 1 96 ? -17.095 12.190 -7.671 1.00 44.88 96 ILE A CA 1
ATOM 703 C C . ILE A 1 96 ? -18.488 11.711 -8.099 1.00 44.88 96 ILE A C 1
ATOM 705 O O . ILE A 1 96 ? -18.667 11.467 -9.297 1.00 44.88 96 ILE A O 1
ATOM 709 N N . PRO A 1 97 ? -19.442 11.484 -7.180 1.00 39.72 97 PRO A N 1
ATOM 710 C CA . PRO A 1 97 ? -20.798 11.194 -7.607 1.00 39.72 97 PRO A CA 1
ATOM 711 C C . PRO A 1 97 ? -21.242 12.383 -8.460 1.00 39.72 97 PRO A C 1
ATOM 713 O O . PRO A 1 97 ? -21.180 13.526 -8.004 1.00 39.72 97 PRO A O 1
ATOM 716 N N . ALA A 1 98 ? -21.573 12.117 -9.725 1.00 43.75 98 ALA A N 1
ATOM 717 C CA . ALA A 1 98 ? -22.163 13.120 -10.593 1.00 43.75 98 ALA A CA 1
ATOM 718 C C . ALA A 1 98 ? -23.403 13.669 -9.875 1.00 43.75 98 ALA A C 1
ATOM 720 O O . ALA A 1 98 ? -24.245 12.886 -9.428 1.00 43.75 98 ALA A O 1
ATOM 721 N N . ALA A 1 99 ? -23.413 14.988 -9.684 1.00 43.12 99 ALA A N 1
ATOM 722 C CA . ALA A 1 99 ? -24.544 15.735 -9.154 1.00 43.12 99 ALA A CA 1
ATOM 723 C C . ALA A 1 99 ? -25.775 15.584 -10.056 1.00 43.12 99 ALA A C 1
ATOM 725 O O . ALA A 1 99 ? -25.581 15.457 -11.289 1.00 43.12 99 ALA A O 1
#

pLDDT: mean 83.02, std 14.46, range [39.72, 97.44]